Protein AF-A0A7T5E3M8-F1 (afdb_monomer_lite)

Sequence (58 aa):
MDEITNCEKLASVLNRAGDQGKGAFCKMLWGNQSEAIQAQLMPLLSDVALAIIRQPEA

Structure (mmCIF, N/CA/C/O backbone):
data_AF-A0A7T5E3M8-F1
#
_entry.id   AF-A0A7T5E3M8-F1
#
loop_
_atom_site.group_PDB
_atom_site.id
_atom_site.type_symbol
_atom_site.label_atom_id
_atom_site.label_alt_id
_atom_site.label_comp_id
_atom_site.label_asym_id
_atom_site.label_entity_id
_atom_site.label_seq_id
_atom_site.pdbx_PDB_ins_code
_atom_site.Cartn_x
_atom_site.Cartn_y
_atom_site.Cartn_z
_atom_site.occupancy
_atom_site.B_iso_or_equiv
_atom_site.auth_seq_id
_atom_site.auth_comp_id
_atom_site.auth_asym_id
_atom_site.auth_atom_id
_atom_site.pdbx_PDB_model_num
ATOM 1 N N . MET A 1 1 ? 25.067 4.765 -5.377 1.00 39.53 1 MET A N 1
ATOM 2 C CA . MET A 1 1 ? 24.191 3.682 -4.897 1.00 39.53 1 MET A CA 1
ATOM 3 C C . MET A 1 1 ? 22.808 4.044 -5.375 1.00 39.53 1 MET A C 1
ATOM 5 O O . MET A 1 1 ? 22.193 4.914 -4.780 1.00 39.53 1 MET A O 1
ATOM 9 N N . ASP A 1 2 ? 22.398 3.495 -6.514 1.00 44.66 2 ASP A N 1
ATOM 10 C CA . ASP A 1 2 ? 21.028 3.649 -6.996 1.00 44.66 2 ASP A CA 1
ATOM 11 C C . ASP A 1 2 ? 20.174 2.747 -6.106 1.00 44.66 2 ASP A C 1
ATOM 13 O O . ASP A 1 2 ? 20.168 1.524 -6.264 1.00 44.66 2 ASP A O 1
ATOM 17 N N . GLU A 1 3 ? 19.548 3.321 -5.080 1.00 49.66 3 GLU A N 1
ATOM 18 C CA . GLU A 1 3 ? 18.432 2.656 -4.420 1.00 49.66 3 GLU A CA 1
ATOM 19 C C . GLU A 1 3 ? 17.317 2.556 -5.457 1.00 49.66 3 GLU A C 1
ATOM 21 O O . GLU A 1 3 ? 16.442 3.416 -5.552 1.00 49.66 3 GLU A O 1
ATOM 26 N N . ILE A 1 4 ? 17.373 1.499 -6.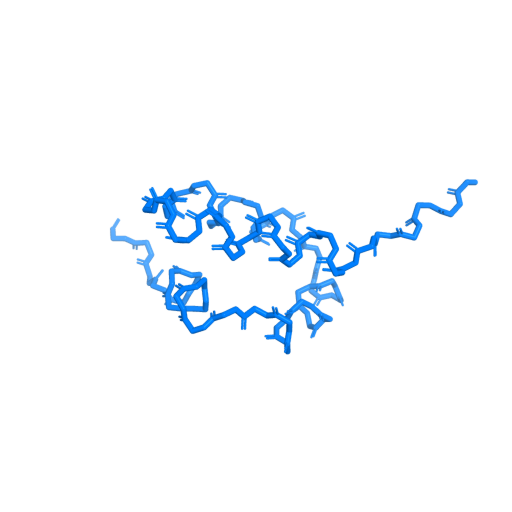272 1.00 56.28 4 ILE A N 1
ATOM 27 C CA . ILE A 1 4 ? 16.237 1.044 -7.060 1.00 56.28 4 ILE A CA 1
ATOM 28 C C . ILE A 1 4 ? 15.167 0.738 -6.022 1.00 56.28 4 ILE A C 1
ATOM 30 O O . ILE A 1 4 ? 15.171 -0.326 -5.397 1.00 56.28 4 ILE A O 1
ATOM 34 N N . THR A 1 5 ? 14.297 1.714 -5.773 1.00 64.56 5 THR A N 1
ATOM 35 C CA . THR A 1 5 ? 13.135 1.534 -4.917 1.00 64.56 5 THR A CA 1
ATOM 36 C C . THR A 1 5 ? 12.347 0.411 -5.558 1.00 64.56 5 THR A C 1
ATOM 38 O O . THR A 1 5 ? 11.772 0.565 -6.633 1.00 64.56 5 THR A O 1
ATOM 41 N N . ASN A 1 6 ? 12.422 -0.770 -4.952 1.00 84.75 6 ASN A N 1
ATOM 42 C CA . ASN A 1 6 ? 11.785 -1.949 -5.498 1.00 84.75 6 ASN A CA 1
ATOM 43 C C . ASN A 1 6 ? 10.283 -1.815 -5.219 1.00 84.75 6 ASN A C 1
ATOM 45 O O . ASN A 1 6 ? 9.801 -2.189 -4.146 1.00 84.75 6 ASN A O 1
ATOM 49 N N . CYS A 1 7 ? 9.572 -1.224 -6.181 1.00 88.25 7 CYS A N 1
ATOM 50 C CA . CYS A 1 7 ? 8.137 -0.971 -6.122 1.00 88.25 7 CYS A CA 1
ATOM 51 C C . CYS A 1 7 ? 7.344 -2.248 -5.821 1.00 88.25 7 CYS A C 1
ATOM 53 O O . CYS A 1 7 ? 6.343 -2.175 -5.121 1.00 88.25 7 CYS A O 1
ATOM 55 N N . GLU A 1 8 ? 7.812 -3.428 -6.240 1.00 89.50 8 GLU A N 1
ATOM 56 C CA . GLU A 1 8 ? 7.150 -4.702 -5.931 1.00 89.50 8 GLU A CA 1
ATOM 57 C C . GLU A 1 8 ? 7.216 -5.036 -4.436 1.00 89.50 8 GLU A C 1
ATOM 59 O O . GLU A 1 8 ? 6.218 -5.431 -3.829 1.00 89.50 8 GLU A O 1
ATOM 64 N N . LYS A 1 9 ? 8.377 -4.827 -3.800 1.00 90.56 9 LYS A N 1
ATOM 65 C CA . LYS A 1 9 ? 8.519 -5.019 -2.348 1.00 90.56 9 LYS A CA 1
ATOM 66 C C . LYS A 1 9 ? 7.667 -4.022 -1.575 1.00 90.56 9 LYS A C 1
ATOM 68 O O . LYS A 1 9 ? 7.009 -4.396 -0.607 1.00 90.56 9 LYS A O 1
ATOM 73 N N . LEU A 1 10 ? 7.670 -2.765 -2.004 1.00 91.69 10 LEU A N 1
ATOM 74 C CA . LEU A 1 10 ? 6.904 -1.712 -1.349 1.00 91.69 10 LEU A CA 1
ATOM 75 C C . LEU A 1 10 ? 5.388 -1.927 -1.521 1.00 91.69 10 LEU A C 1
ATOM 77 O O . LEU A 1 10 ? 4.644 -1.802 -0.549 1.00 91.69 10 LEU A O 1
ATOM 81 N N . ALA A 1 11 ? 4.942 -2.363 -2.701 1.00 93.44 11 ALA A N 1
ATOM 82 C CA . ALA A 1 11 ? 3.565 -2.785 -2.946 1.00 93.44 11 ALA A CA 1
ATOM 83 C C . ALA A 1 11 ? 3.173 -3.979 -2.065 1.00 93.44 11 ALA A C 1
ATOM 85 O O . ALA A 1 11 ? 2.106 -3.966 -1.457 1.00 93.44 11 ALA A O 1
ATOM 86 N N . SER A 1 12 ? 4.054 -4.975 -1.907 1.00 94.62 12 SER A N 1
ATOM 87 C CA . SER A 1 12 ? 3.816 -6.105 -0.998 1.00 94.62 12 SER A CA 1
ATOM 88 C C . SER A 1 12 ? 3.602 -5.646 0.450 1.00 94.62 12 SER A C 1
ATOM 90 O O . SER A 1 12 ? 2.687 -6.126 1.122 1.00 94.62 12 SER A O 1
ATOM 92 N N . VAL A 1 13 ? 4.395 -4.680 0.926 1.00 94.12 13 VAL A N 1
ATOM 93 C CA . VAL A 1 13 ? 4.244 -4.102 2.271 1.00 94.12 13 VAL A CA 1
ATOM 94 C C . VAL A 1 13 ? 2.927 -3.338 2.407 1.00 94.12 13 VAL A C 1
ATOM 96 O O . VAL A 1 13 ? 2.233 -3.523 3.408 1.00 94.12 13 VAL A O 1
ATOM 99 N N . LEU A 1 14 ? 2.561 -2.520 1.416 1.00 94.31 14 LEU A N 1
ATOM 100 C CA . LEU A 1 14 ? 1.301 -1.769 1.402 1.00 94.31 14 LEU A CA 1
ATOM 101 C C . LEU A 1 14 ? 0.084 -2.704 1.406 1.00 94.31 14 LEU A C 1
ATOM 103 O O . LEU A 1 14 ? -0.791 -2.563 2.259 1.00 94.31 14 LEU A O 1
ATOM 107 N N . ASN A 1 15 ? 0.075 -3.718 0.539 1.00 95.75 15 ASN A N 1
ATOM 108 C CA . ASN A 1 15 ? -0.986 -4.727 0.472 1.00 95.75 15 ASN A CA 1
ATOM 109 C C . ASN A 1 15 ? -1.140 -5.448 1.812 1.00 95.75 15 ASN A C 1
ATOM 111 O O . ASN A 1 15 ? -2.219 -5.477 2.402 1.00 95.75 15 ASN A O 1
ATOM 115 N N . ARG A 1 16 ? -0.020 -5.915 2.370 1.00 96.06 16 ARG A N 1
ATOM 116 C CA . ARG A 1 16 ? 0.008 -6.606 3.658 1.00 96.06 16 ARG A CA 1
ATOM 117 C C . ARG A 1 16 ? -0.406 -5.714 4.834 1.00 96.06 16 ARG A C 1
ATOM 119 O O . ARG A 1 16 ? -0.929 -6.228 5.825 1.00 96.06 16 ARG A O 1
ATOM 126 N N . ALA A 1 17 ? -0.131 -4.411 4.782 1.00 94.06 17 ALA A N 1
ATOM 127 C CA . ALA A 1 17 ? -0.606 -3.458 5.781 1.00 94.06 17 ALA A CA 1
ATOM 128 C C . ALA A 1 17 ? -2.126 -3.276 5.691 1.00 94.06 17 ALA A C 1
ATOM 130 O O . ALA A 1 17 ? -2.793 -3.258 6.728 1.00 94.06 17 ALA A O 1
ATOM 131 N N . GLY A 1 18 ? -2.660 -3.208 4.469 1.00 91.56 18 GLY A N 1
ATOM 132 C CA . GLY A 1 18 ? -4.094 -3.142 4.218 1.00 91.56 18 GLY A CA 1
ATOM 133 C C . GLY A 1 18 ? -4.845 -4.361 4.747 1.00 91.56 18 GLY A C 1
ATOM 134 O O . GLY A 1 18 ? -5.772 -4.205 5.538 1.00 91.56 18 GLY A O 1
ATOM 135 N N . ASP A 1 19 ? -4.374 -5.566 4.423 1.00 93.06 19 ASP A N 1
ATOM 136 C CA . ASP A 1 19 ? -4.988 -6.825 4.877 1.00 93.06 19 ASP A CA 1
ATOM 137 C C . ASP A 1 19 ? -4.950 -7.008 6.404 1.00 93.06 19 ASP A C 1
ATOM 139 O O . ASP A 1 19 ? -5.804 -7.669 6.988 1.00 93.06 19 ASP A O 1
ATOM 143 N N . GLN A 1 20 ? -3.974 -6.400 7.085 1.00 93.81 20 GLN A N 1
ATOM 144 C CA . GLN A 1 20 ? -3.880 -6.412 8.551 1.00 93.81 20 GLN A CA 1
ATOM 145 C C . GLN A 1 20 ? -4.755 -5.348 9.233 1.00 93.81 20 GLN A C 1
ATOM 147 O O . GLN A 1 20 ? -4.669 -5.190 10.451 1.00 93.81 20 GLN A O 1
ATOM 152 N N . GLY A 1 21 ? -5.534 -4.567 8.479 1.00 90.62 21 GLY A N 1
ATOM 153 C CA . GLY A 1 21 ? -6.320 -3.456 9.021 1.00 90.62 21 GLY A CA 1
ATOM 154 C C . GLY A 1 21 ? -5.466 -2.280 9.511 1.00 90.62 21 GLY A C 1
ATOM 155 O O . GLY A 1 21 ? -5.957 -1.406 10.222 1.00 90.62 21 GLY A O 1
ATOM 156 N N . LYS A 1 22 ? -4.182 -2.213 9.131 1.00 92.44 22 LYS A N 1
ATOM 157 C CA . LYS A 1 22 ? -3.255 -1.135 9.517 1.00 92.44 22 LYS A CA 1
ATOM 158 C C . LYS A 1 22 ? -3.397 0.067 8.581 1.00 92.44 22 LYS A C 1
ATOM 160 O O . LYS A 1 22 ? -2.423 0.523 7.983 1.00 92.44 22 LYS A O 1
ATOM 165 N N . GLY A 1 23 ? -4.619 0.586 8.465 1.00 91.25 23 GLY A N 1
ATOM 166 C CA . GLY A 1 23 ? -4.970 1.628 7.498 1.00 91.25 23 GLY A CA 1
ATOM 167 C C . GLY A 1 23 ? -4.132 2.903 7.632 1.00 91.25 23 GLY A C 1
ATOM 168 O O . GLY A 1 23 ? -3.603 3.396 6.640 1.00 91.25 23 GLY A O 1
ATOM 169 N N . ALA A 1 24 ? -3.919 3.381 8.863 1.00 90.62 24 ALA A N 1
ATOM 170 C CA . ALA A 1 24 ? -3.095 4.564 9.131 1.00 90.62 24 ALA A CA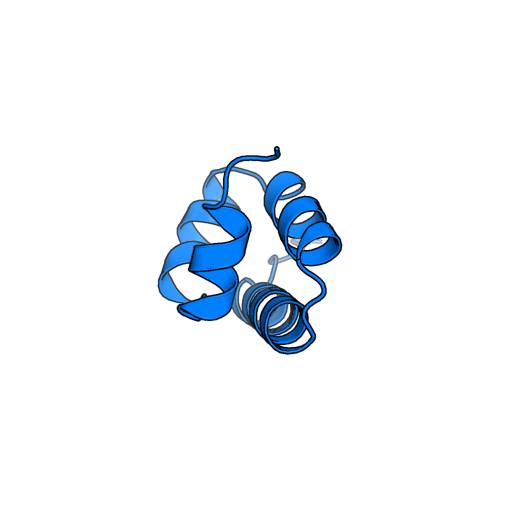 1
ATOM 171 C C . ALA A 1 24 ? -1.631 4.379 8.692 1.00 90.62 24 ALA A C 1
ATOM 173 O O . ALA A 1 24 ? -1.048 5.266 8.077 1.00 90.62 24 ALA A O 1
ATOM 174 N N . PHE A 1 25 ? -1.048 3.202 8.942 1.00 92.00 25 PHE A N 1
ATOM 175 C CA . PHE A 1 25 ? 0.313 2.886 8.500 1.00 92.00 25 PHE A CA 1
ATOM 176 C C . PHE A 1 25 ? 0.406 2.789 6.973 1.00 92.00 25 PHE A C 1
ATOM 178 O O . PHE A 1 25 ? 1.355 3.295 6.382 1.00 92.00 25 PHE A O 1
ATOM 185 N N . CYS A 1 26 ? -0.598 2.190 6.325 1.00 93.12 26 CYS A N 1
ATOM 186 C CA . CYS A 1 26 ? -0.682 2.127 4.867 1.00 93.12 26 CYS A CA 1
ATOM 187 C C . CYS A 1 26 ? -0.744 3.533 4.243 1.00 93.12 26 CYS A C 1
ATOM 189 O O . CYS A 1 26 ? -0.006 3.816 3.302 1.00 93.12 26 CYS A O 1
ATOM 191 N N . LYS A 1 27 ? -1.565 4.433 4.804 1.00 92.06 27 LYS A N 1
ATOM 192 C CA . LYS A 1 27 ? -1.655 5.841 4.380 1.00 92.06 27 LYS A CA 1
ATOM 193 C C . LYS A 1 27 ? -0.350 6.604 4.612 1.00 92.06 27 LYS A C 1
ATOM 195 O O . LYS A 1 27 ? 0.099 7.309 3.717 1.00 92.06 27 LYS A O 1
ATOM 200 N N . MET A 1 28 ? 0.294 6.414 5.766 1.00 93.00 28 MET A N 1
ATOM 201 C CA . MET A 1 28 ? 1.591 7.026 6.077 1.00 93.00 28 MET A CA 1
ATOM 202 C C . MET A 1 28 ? 2.675 6.586 5.084 1.00 93.00 28 MET A C 1
ATOM 204 O O . MET A 1 28 ? 3.405 7.417 4.550 1.00 93.00 28 MET A O 1
ATOM 208 N N . LEU A 1 29 ? 2.772 5.281 4.806 1.00 91.50 29 LEU A N 1
ATOM 209 C CA . LEU A 1 29 ? 3.726 4.759 3.828 1.00 91.50 29 LEU A CA 1
ATOM 210 C C . LEU A 1 29 ? 3.467 5.320 2.434 1.00 91.50 29 LEU A C 1
ATOM 212 O O . LEU A 1 29 ? 4.425 5.701 1.768 1.00 91.50 29 LEU A O 1
ATOM 216 N N . TRP A 1 30 ? 2.201 5.382 2.018 1.00 92.81 30 TRP A N 1
ATOM 217 C CA . TRP A 1 30 ? 1.787 5.951 0.738 1.00 92.81 30 TRP A CA 1
ATOM 218 C C . TRP A 1 30 ? 2.143 7.438 0.622 1.00 92.81 30 TRP A C 1
ATOM 220 O O . TRP A 1 30 ? 2.765 7.841 -0.358 1.00 92.81 30 TRP A O 1
ATOM 230 N N . GLY A 1 31 ? 1.828 8.236 1.647 1.00 91.94 31 GLY A N 1
ATOM 231 C CA . GLY A 1 31 ? 2.116 9.673 1.684 1.00 91.94 31 GLY A CA 1
ATOM 232 C C . GLY A 1 31 ? 3.610 10.009 1.675 1.00 91.94 31 GLY A C 1
ATOM 233 O O . GLY A 1 31 ? 3.992 11.070 1.193 1.00 91.94 31 GLY A O 1
ATOM 234 N N . ASN A 1 32 ? 4.464 9.088 2.131 1.00 92.12 32 ASN A N 1
ATOM 235 C CA . ASN A 1 32 ? 5.919 9.243 2.072 1.00 92.12 32 ASN A CA 1
ATOM 236 C C . ASN A 1 32 ? 6.523 8.929 0.692 1.00 92.12 32 ASN A C 1
ATOM 238 O O . ASN A 1 32 ? 7.734 9.070 0.522 1.00 92.12 32 ASN A O 1
ATOM 242 N N . GLN A 1 33 ? 5.728 8.477 -0.284 1.00 90.50 33 GLN A N 1
ATOM 243 C CA . GLN A 1 33 ? 6.216 8.187 -1.632 1.00 90.50 33 GLN A CA 1
ATOM 244 C C . GLN A 1 33 ? 6.046 9.390 -2.556 1.00 90.50 33 GLN A C 1
ATOM 246 O O . GLN A 1 33 ? 4.982 10.005 -2.592 1.00 90.50 33 GLN A O 1
ATOM 251 N N . SER A 1 34 ? 7.058 9.662 -3.378 1.00 91.56 34 SER A N 1
ATOM 252 C CA . SER A 1 34 ? 6.964 10.625 -4.480 1.00 91.56 34 SER A CA 1
ATOM 253 C C . SER A 1 34 ? 5.907 10.202 -5.505 1.00 91.56 34 SER A C 1
ATOM 255 O O . SER A 1 34 ? 5.684 9.007 -5.711 1.00 91.56 34 SER A O 1
ATOM 257 N N . GLU A 1 35 ? 5.333 11.156 -6.241 1.00 91.06 35 GLU A N 1
ATOM 258 C CA . GLU A 1 35 ? 4.310 10.891 -7.271 1.00 91.06 35 GLU A CA 1
ATOM 259 C C . GLU A 1 35 ? 4.758 9.847 -8.312 1.00 91.06 35 GLU A C 1
ATOM 261 O O . GLU A 1 35 ? 3.990 8.964 -8.690 1.00 91.06 35 GLU A O 1
ATOM 266 N N . ALA A 1 36 ? 6.034 9.878 -8.714 1.00 89.69 36 ALA A N 1
ATOM 267 C CA . ALA A 1 36 ? 6.605 8.903 -9.646 1.00 89.69 36 ALA A CA 1
ATOM 268 C C . ALA A 1 36 ? 6.618 7.463 -9.096 1.00 89.69 36 ALA A C 1
ATOM 270 O O . ALA A 1 36 ? 6.487 6.509 -9.861 1.00 89.69 36 ALA A O 1
ATOM 271 N N . ILE A 1 37 ? 6.779 7.292 -7.780 1.00 90.69 37 ILE A N 1
ATOM 272 C CA . ILE A 1 37 ? 6.733 5.983 -7.115 1.00 90.69 37 ILE A CA 1
ATOM 273 C C . ILE A 1 37 ? 5.279 5.564 -6.900 1.00 90.69 37 ILE A C 1
ATOM 275 O O . ILE A 1 37 ? 4.931 4.421 -7.173 1.00 90.69 37 ILE A O 1
ATOM 279 N N . GLN A 1 38 ? 4.405 6.491 -6.505 1.00 92.62 38 GLN A N 1
ATOM 280 C CA . GLN A 1 38 ? 2.968 6.233 -6.386 1.00 92.62 38 GLN A CA 1
ATOM 281 C C . GLN A 1 38 ? 2.368 5.722 -7.703 1.00 92.62 38 GLN A C 1
ATOM 283 O O . GLN A 1 38 ? 1.656 4.718 -7.703 1.00 92.62 38 GLN A O 1
ATOM 288 N N . ALA A 1 39 ? 2.714 6.344 -8.834 1.00 92.06 39 ALA A N 1
ATOM 289 C CA . ALA A 1 39 ? 2.273 5.908 -10.159 1.00 92.06 39 ALA A CA 1
ATOM 290 C C . ALA A 1 39 ? 2.735 4.479 -10.499 1.00 92.06 39 ALA A C 1
ATOM 292 O O . ALA A 1 39 ? 1.975 3.707 -11.079 1.00 92.06 39 ALA A O 1
ATOM 293 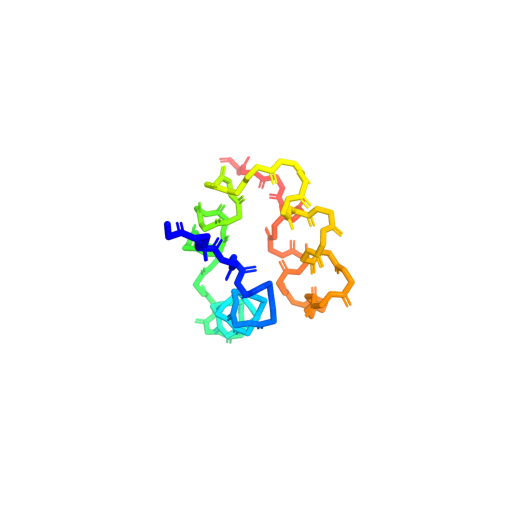N N . GLN A 1 40 ? 3.956 4.109 -10.099 1.00 91.19 40 GLN A N 1
ATOM 294 C CA . GLN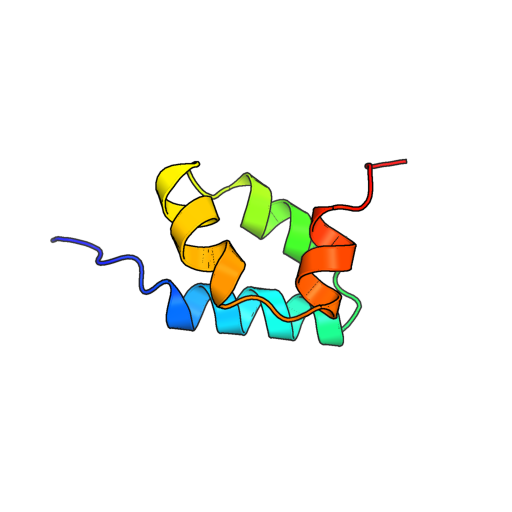 A 1 40 ? 4.486 2.752 -10.278 1.00 91.19 40 GLN A CA 1
ATOM 295 C C . GLN A 1 40 ? 3.857 1.733 -9.319 1.00 91.19 40 GLN A C 1
ATOM 297 O O . GLN A 1 40 ? 3.725 0.563 -9.667 1.00 91.19 40 GLN A O 1
ATOM 302 N N . LEU A 1 41 ? 3.457 2.164 -8.122 1.00 92.00 41 LEU A N 1
ATOM 303 C CA . LEU A 1 41 ? 2.813 1.314 -7.125 1.00 92.00 41 LEU A CA 1
ATOM 304 C C . LEU A 1 41 ? 1.350 1.032 -7.453 1.00 92.00 41 LEU A C 1
ATOM 306 O O . LEU A 1 41 ? 0.916 -0.093 -7.245 1.00 92.00 41 LEU A O 1
ATOM 310 N N . MET A 1 42 ? 0.596 2.010 -7.970 1.00 92.31 42 MET A N 1
ATOM 311 C CA . MET A 1 42 ? -0.840 1.868 -8.255 1.00 92.31 42 MET A CA 1
ATOM 312 C C . MET A 1 42 ? -1.241 0.546 -8.937 1.00 92.31 42 MET A C 1
ATOM 314 O O . MET A 1 42 ? -2.168 -0.087 -8.433 1.00 92.31 42 MET A O 1
ATOM 318 N N . PRO A 1 43 ? -0.590 0.091 -10.029 1.00 94.31 43 PRO A N 1
ATOM 319 C CA . PRO A 1 43 ? -0.959 -1.169 -10.681 1.00 94.31 43 PRO A CA 1
ATOM 320 C C . PRO A 1 43 ? -0.589 -2.431 -9.881 1.00 94.31 43 PRO A C 1
ATOM 322 O O . PRO A 1 43 ? -1.042 -3.517 -10.228 1.00 94.31 43 PRO A O 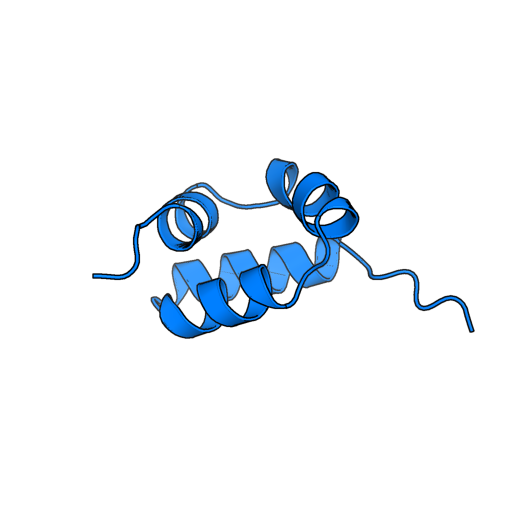1
ATOM 325 N N . LEU A 1 44 ? 0.237 -2.313 -8.837 1.00 94.06 44 LEU A N 1
ATOM 326 C CA . LEU A 1 44 ? 0.715 -3.419 -7.998 1.00 94.06 44 LEU A CA 1
ATOM 327 C C . LEU A 1 44 ? -0.062 -3.546 -6.674 1.00 94.06 44 LEU A C 1
ATOM 329 O O . LEU A 1 44 ? 0.145 -4.501 -5.916 1.00 94.06 44 LEU A O 1
ATOM 333 N N . LEU A 1 45 ? -0.924 -2.576 -6.360 1.00 94.75 45 LEU A N 1
ATOM 334 C CA . LEU A 1 45 ? -1.698 -2.567 -5.124 1.00 94.75 45 LEU A CA 1
ATOM 335 C C . LEU A 1 45 ? -2.976 -3.400 -5.245 1.00 94.75 45 LEU A C 1
ATOM 337 O O . LEU A 1 45 ? -3.639 -3.411 -6.278 1.00 94.75 45 LEU A O 1
ATOM 341 N N . SER A 1 46 ? -3.336 -4.074 -4.155 1.00 95.31 46 SER A N 1
ATOM 342 C CA . SER A 1 46 ? -4.607 -4.782 -4.026 1.00 95.31 46 SER A CA 1
ATOM 343 C C . SER A 1 46 ? -5.765 -3.800 -3.849 1.00 95.31 46 SER A C 1
ATOM 345 O O . SER A 1 46 ? -5.580 -2.675 -3.375 1.00 95.31 46 SER A O 1
ATOM 347 N N . ASP A 1 47 ? -6.986 -4.246 -4.149 1.00 94.62 47 ASP A N 1
ATOM 348 C CA . ASP A 1 47 ? -8.201 -3.446 -3.949 1.00 94.62 47 ASP A CA 1
ATOM 349 C C . ASP A 1 47 ? -8.348 -2.944 -2.507 1.00 94.62 47 ASP A C 1
ATOM 351 O O . ASP A 1 47 ? -8.799 -1.823 -2.280 1.00 94.62 47 ASP A O 1
ATOM 355 N N . VAL A 1 48 ? -7.908 -3.740 -1.527 1.00 93.62 48 VAL A N 1
ATOM 356 C CA . VAL A 1 48 ? -7.933 -3.379 -0.103 1.00 93.62 48 VAL A CA 1
ATOM 357 C C . VAL A 1 48 ? -6.988 -2.212 0.183 1.00 93.62 48 VAL A C 1
ATOM 359 O O . VAL A 1 48 ? -7.395 -1.223 0.795 1.00 93.62 48 VAL A O 1
ATOM 362 N N . ALA A 1 49 ? -5.737 -2.286 -0.282 1.00 94.25 49 ALA A N 1
ATOM 363 C CA . ALA A 1 49 ? -4.775 -1.201 -0.103 1.00 94.25 49 ALA A CA 1
ATOM 364 C C . ALA A 1 49 ? -5.216 0.066 -0.847 1.00 94.25 49 ALA A C 1
ATOM 366 O O . ALA A 1 49 ? -5.158 1.157 -0.279 1.00 94.25 49 ALA A O 1
ATOM 367 N N . LEU A 1 50 ? -5.730 -0.080 -2.075 1.00 94.38 50 LEU A N 1
ATOM 368 C CA . LEU A 1 50 ? -6.288 1.018 -2.866 1.00 94.3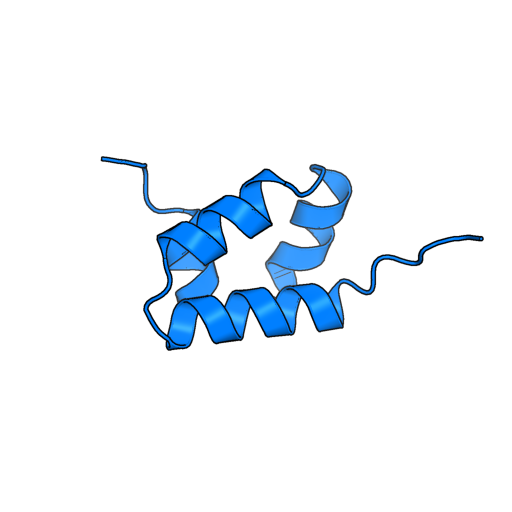8 50 LEU A CA 1
ATOM 369 C C . LEU A 1 50 ? -7.474 1.687 -2.164 1.00 94.38 50 LEU A C 1
ATOM 371 O O . LEU A 1 50 ? -7.549 2.914 -2.134 1.00 94.38 50 LEU A O 1
ATOM 375 N N . ALA A 1 51 ? -8.387 0.907 -1.582 1.00 93.94 51 ALA A N 1
ATOM 376 C CA . ALA A 1 51 ? -9.515 1.439 -0.828 1.00 93.94 51 ALA A CA 1
ATOM 377 C C . ALA A 1 51 ? -9.036 2.262 0.374 1.00 93.94 51 ALA A C 1
ATOM 379 O O . ALA A 1 51 ? -9.511 3.374 0.581 1.00 93.94 51 ALA A O 1
ATOM 380 N N . ILE A 1 52 ? -8.047 1.764 1.118 1.00 92.62 52 ILE A N 1
ATOM 381 C CA . ILE A 1 52 ? -7.484 2.447 2.287 1.00 92.62 52 ILE A CA 1
ATOM 382 C C . ILE A 1 52 ? -6.808 3.767 1.907 1.00 92.62 52 ILE A C 1
ATOM 384 O O . ILE A 1 52 ? -7.075 4.783 2.545 1.00 92.62 52 ILE A O 1
ATOM 388 N N . ILE A 1 53 ? -5.951 3.792 0.881 1.00 92.00 53 ILE A N 1
ATOM 389 C CA . ILE A 1 53 ? -5.241 5.027 0.497 1.00 92.00 53 ILE A CA 1
ATOM 390 C C . ILE A 1 53 ? -6.169 6.065 -0.151 1.00 92.00 53 ILE A C 1
ATOM 392 O O . ILE A 1 53 ? -5.865 7.252 -0.123 1.00 92.00 53 ILE A O 1
ATOM 396 N N . ARG A 1 54 ? -7.302 5.632 -0.722 1.00 90.25 54 ARG A N 1
ATOM 397 C CA . ARG A 1 54 ? -8.314 6.515 -1.328 1.00 90.25 54 ARG A CA 1
ATOM 398 C C . ARG A 1 54 ? -9.364 7.004 -0.336 1.00 90.25 54 ARG A C 1
ATOM 400 O O . ARG A 1 54 ? -10.138 7.896 -0.676 1.00 90.25 54 ARG A O 1
ATOM 407 N N . GLN A 1 55 ? -9.424 6.435 0.867 1.00 85.31 55 GLN A N 1
ATOM 408 C CA . GLN A 1 55 ? -10.318 6.935 1.902 1.00 85.31 55 GLN A CA 1
ATOM 409 C C . GLN A 1 55 ? -9.857 8.328 2.347 1.00 85.31 55 GLN A C 1
ATOM 411 O O . GLN A 1 55 ? -8.716 8.444 2.809 1.00 85.31 55 GLN A O 1
ATOM 416 N N . PRO A 1 56 ? -10.720 9.358 2.292 1.00 67.12 56 PRO A N 1
ATOM 417 C CA . PRO A 1 56 ? -10.409 10.647 2.899 1.00 67.12 56 PRO A CA 1
ATOM 418 C C . PRO A 1 56 ? -10.087 10.447 4.387 1.00 67.12 56 PRO A C 1
ATOM 420 O O . PRO A 1 56 ? -10.644 9.562 5.044 1.00 67.12 56 PRO A O 1
ATOM 423 N N . GLU A 1 57 ? -9.116 11.194 4.907 1.00 62.28 57 GLU A N 1
ATOM 424 C CA . GLU A 1 57 ? -8.912 11.272 6.354 1.00 62.28 57 GLU A CA 1
ATOM 425 C C . GLU A 1 57 ? -10.121 12.006 6.950 1.00 62.28 57 GLU A C 1
ATOM 427 O O . GLU A 1 57 ? -10.511 13.056 6.439 1.00 62.28 57 GLU A O 1
ATOM 432 N N . ALA A 1 58 ? -10.781 11.364 7.919 1.00 55.59 58 ALA A N 1
ATOM 433 C CA . ALA A 1 58 ? -11.969 11.887 8.592 1.00 55.59 58 ALA A CA 1
ATOM 434 C C . ALA A 1 58 ? -11.613 13.021 9.559 1.00 55.59 58 ALA A C 1
ATOM 436 O O . ALA A 1 58 ? -10.514 12.947 10.157 1.00 55.59 58 ALA A O 1
#

pLDDT: mean 87.1, std 13.46, range [39.53, 96.06]

Secondary structure (DSSP, 8-state):
------HHHHHHHHHHHHHTT-HHHHHHHHHTS-HHHHHHHGGGS-HHHHHHHHSPP-

Radius of gyration: 10.96 Å; chains: 1; bounding box: 36×19×20 Å

Foldseek 3Di:
DPPPVPLLVLQVVLQVCLVVVVLVVSLVSLVPDDPVSNVVNVVSHDPSSVVSNPDDDD